Protein AF-A0A6A3BCI0-F1 (afdb_monomer_lite)

Sequence (74 aa):
MDSFSTGSSGTGPPQFSTDEFMDQMKTVRGKCFEKCITKPGSSLSGSESSCISRCVDRYIEATGIAGRALFSSC

Structure (mmCIF, N/CA/C/O backbone):
data_AF-A0A6A3BCI0-F1
#
_entry.id   AF-A0A6A3BCI0-F1
#
loop_
_atom_site.group_PDB
_atom_site.id
_atom_site.type_symbol
_atom_site.label_atom_id
_atom_site.label_alt_id
_atom_site.label_comp_id
_atom_site.label_asym_id
_atom_site.label_entity_id
_atom_site.label_seq_id
_atom_site.pdbx_PDB_ins_code
_atom_site.Cartn_x
_atom_site.Cartn_y
_atom_site.Cartn_z
_atom_site.occupancy
_atom_site.B_iso_or_equiv
_atom_site.auth_seq_id
_atom_site.auth_comp_id
_atom_site.auth_asym_id
_atom_site.auth_atom_id
_atom_site.pdbx_PDB_model_num
ATOM 1 N N . MET A 1 1 ? 48.958 2.777 29.949 1.00 63.03 1 MET A N 1
ATOM 2 C CA . MET A 1 1 ? 48.385 4.124 29.763 1.00 63.03 1 MET A CA 1
ATOM 3 C C . MET A 1 1 ? 48.778 4.544 28.354 1.00 63.03 1 MET A C 1
ATOM 5 O O . MET A 1 1 ? 49.950 4.402 28.050 1.00 63.03 1 MET A O 1
ATOM 9 N N . ASP A 1 2 ? 47.893 4.827 27.400 1.00 45.97 2 ASP A N 1
ATOM 10 C CA . ASP A 1 2 ? 46.536 5.370 27.471 1.00 45.97 2 ASP A CA 1
ATOM 11 C C . ASP A 1 2 ? 45.622 4.771 26.382 1.00 45.97 2 ASP A C 1
ATOM 13 O O . ASP A 1 2 ? 46.062 4.453 25.282 1.00 45.97 2 ASP A O 1
ATOM 17 N N . SER A 1 3 ? 44.348 4.624 26.750 1.00 52.84 3 SER A N 1
ATOM 18 C CA . SER A 1 3 ? 43.139 4.831 25.944 1.00 52.84 3 SER A CA 1
ATOM 19 C C . SER A 1 3 ? 43.161 4.534 24.437 1.00 52.84 3 SER A C 1
ATOM 21 O O . SER A 1 3 ? 43.533 5.381 23.635 1.00 52.84 3 SER A O 1
ATOM 23 N N . PHE A 1 4 ? 42.493 3.453 24.035 1.00 51.06 4 PHE A N 1
ATOM 24 C CA . PHE A 1 4 ? 41.156 3.612 23.453 1.00 51.06 4 PHE A CA 1
ATOM 25 C C . PHE A 1 4 ? 40.345 2.319 23.582 1.00 51.06 4 PHE A C 1
ATOM 27 O O . PHE A 1 4 ? 40.859 1.204 23.583 1.00 51.06 4 PHE A O 1
ATOM 34 N N . SER A 1 5 ? 39.060 2.540 23.799 1.00 54.19 5 SER A N 1
ATOM 35 C CA . SER A 1 5 ? 38.042 1.634 24.290 1.00 54.19 5 SER A CA 1
ATOM 36 C C . SER A 1 5 ? 37.844 0.363 23.469 1.00 54.19 5 SER A C 1
ATOM 38 O O . SER A 1 5 ? 37.792 0.391 22.244 1.00 54.19 5 SER A O 1
ATOM 40 N N . THR A 1 6 ? 37.657 -0.724 24.215 1.00 57.25 6 THR A N 1
ATOM 41 C CA . THR A 1 6 ? 36.710 -1.818 23.981 1.00 57.25 6 THR A CA 1
ATOM 42 C C . THR A 1 6 ? 36.383 -2.111 22.521 1.00 57.25 6 THR A C 1
ATOM 44 O O . THR A 1 6 ? 35.544 -1.462 21.899 1.00 57.25 6 THR A O 1
ATOM 47 N N . GLY A 1 7 ? 36.980 -3.192 22.021 1.00 59.53 7 GLY A N 1
ATOM 48 C CA . GLY A 1 7 ? 36.466 -3.889 20.858 1.00 59.53 7 GLY A CA 1
ATOM 49 C C . GLY A 1 7 ? 34.976 -4.182 21.024 1.00 59.53 7 GLY A C 1
ATOM 50 O O . GLY A 1 7 ? 34.533 -4.831 21.968 1.00 59.53 7 GLY A O 1
ATOM 51 N N . SER A 1 8 ? 34.197 -3.701 20.075 1.00 47.38 8 SER A N 1
ATOM 52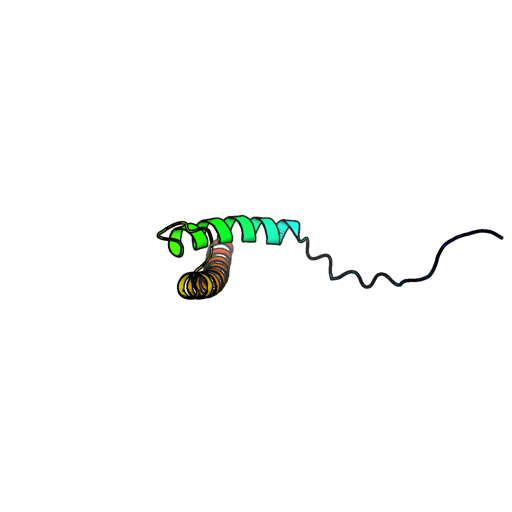 C CA . SER A 1 8 ? 32.965 -4.340 19.653 1.00 47.38 8 SER A CA 1
ATOM 53 C C . SER A 1 8 ? 32.922 -4.127 18.160 1.00 47.38 8 SER A C 1
ATOM 55 O O . SER A 1 8 ? 32.582 -3.053 17.672 1.00 47.38 8 SER A O 1
ATOM 57 N N . SER A 1 9 ? 33.409 -5.145 17.457 1.00 48.75 9 SER A N 1
ATOM 58 C CA . SER A 1 9 ? 33.262 -5.323 16.026 1.00 48.75 9 SER A CA 1
ATOM 59 C C . SER A 1 9 ? 31.853 -4.899 15.636 1.00 48.75 9 SER A C 1
ATOM 61 O O . SER A 1 9 ? 30.877 -5.536 16.026 1.00 48.75 9 SER A O 1
ATOM 63 N N . GLY A 1 10 ? 31.755 -3.774 14.933 1.00 50.62 10 GLY A N 1
ATOM 64 C CA . GLY A 1 10 ? 30.504 -3.271 14.403 1.00 50.62 10 GLY A CA 1
ATOM 65 C C . GLY A 1 10 ? 29.992 -4.219 13.330 1.00 50.62 10 GLY A C 1
ATOM 66 O O . GLY A 1 10 ? 30.156 -3.960 12.145 1.00 50.62 10 GLY A O 1
ATOM 67 N N . THR A 1 11 ? 29.322 -5.294 13.729 1.00 46.75 11 THR A N 1
ATOM 68 C CA . THR A 1 11 ? 28.225 -5.863 12.947 1.00 46.75 11 THR A CA 1
ATOM 69 C C . THR A 1 11 ? 27.057 -4.890 13.047 1.00 46.75 11 THR A C 1
ATOM 71 O O . THR A 1 11 ? 26.077 -5.128 13.749 1.00 46.75 11 THR A O 1
ATOM 74 N N . GLY A 1 12 ? 27.201 -3.735 12.396 1.00 49.97 12 GLY A N 1
ATOM 75 C CA . GLY A 1 12 ? 26.044 -2.937 12.031 1.00 49.97 12 GLY A CA 1
ATOM 76 C C . GLY A 1 12 ? 25.202 -3.750 11.041 1.00 49.97 12 GLY A C 1
ATOM 77 O O . GLY A 1 12 ? 25.777 -4.489 10.234 1.00 49.97 12 GLY A O 1
ATOM 78 N N . PRO A 1 13 ? 23.862 -3.666 11.091 1.00 60.47 13 PRO A N 1
ATOM 79 C CA . PRO A 1 13 ? 23.036 -4.187 10.008 1.00 60.47 13 PRO A CA 1
ATOM 80 C C . PRO A 1 13 ? 23.522 -3.588 8.676 1.00 60.47 13 PRO A C 1
ATOM 82 O O . PRO A 1 13 ? 24.065 -2.477 8.679 1.00 60.47 13 PRO A O 1
ATOM 85 N N . PRO A 1 14 ? 23.378 -4.303 7.546 1.00 53.47 14 PRO A N 1
ATOM 86 C CA . PRO A 1 14 ? 23.810 -3.789 6.253 1.00 53.47 14 PRO A CA 1
ATOM 87 C C . PRO A 1 14 ? 23.214 -2.391 6.050 1.00 53.47 14 PRO A C 1
ATOM 89 O O . PRO A 1 14 ? 22.008 -2.207 6.203 1.00 53.47 14 PRO A O 1
ATOM 92 N N . GLN A 1 15 ? 24.071 -1.410 5.749 1.00 51.62 15 GLN A N 1
ATOM 93 C CA . GLN A 1 15 ? 23.709 -0.043 5.355 1.00 51.62 15 GLN A CA 1
ATOM 94 C C . GLN A 1 15 ? 23.004 -0.077 3.986 1.00 51.62 15 GLN A C 1
ATOM 96 O O . GLN A 1 15 ? 23.520 0.402 2.982 1.00 51.62 15 GLN A O 1
ATOM 101 N N . PHE A 1 16 ? 21.837 -0.713 3.917 1.00 58.16 16 PHE A N 1
ATOM 102 C CA . PHE A 1 16 ? 20.851 -0.465 2.880 1.00 58.16 16 PHE A CA 1
ATOM 103 C C . PHE A 1 16 ? 20.099 0.769 3.366 1.00 58.16 16 PHE A C 1
ATOM 105 O O . PHE A 1 16 ? 19.299 0.649 4.292 1.00 58.16 16 PHE A O 1
ATOM 112 N N . SER A 1 17 ? 20.479 1.951 2.866 1.00 61.22 17 SER A N 1
ATOM 113 C CA . SER A 1 17 ? 20.006 3.261 3.333 1.00 61.22 17 SER A CA 1
ATOM 114 C C . SER A 1 17 ? 18.542 3.217 3.755 1.00 61.22 17 SER A C 1
ATOM 116 O O . SER A 1 17 ? 17.638 3.180 2.920 1.00 61.22 17 SER A O 1
ATOM 118 N N . THR A 1 18 ? 18.303 3.226 5.067 1.00 71.25 18 THR A N 1
ATOM 119 C CA . THR A 1 18 ? 16.948 3.216 5.624 1.00 71.25 18 THR A CA 1
ATOM 120 C C . THR A 1 18 ? 16.142 4.411 5.134 1.00 71.25 18 THR A C 1
ATOM 122 O O . THR A 1 18 ? 14.929 4.305 5.052 1.00 71.25 18 THR A O 1
ATOM 125 N N . ASP A 1 19 ? 16.800 5.504 4.743 1.00 73.06 19 ASP A N 1
ATOM 126 C CA . ASP A 1 19 ? 16.182 6.684 4.136 1.00 73.06 19 ASP A CA 1
ATOM 127 C C . ASP A 1 19 ? 15.407 6.387 2.844 1.00 73.06 19 ASP A C 1
ATOM 129 O O . ASP A 1 19 ? 14.284 6.862 2.688 1.00 73.06 19 ASP A O 1
ATOM 133 N N . GLU A 1 20 ? 15.943 5.557 1.943 1.00 78.44 20 GLU A N 1
ATOM 134 C CA . GLU A 1 20 ? 15.282 5.262 0.661 1.00 78.44 20 GLU A CA 1
ATOM 135 C C . GLU A 1 20 ? 14.040 4.388 0.874 1.00 78.44 20 GLU A C 1
ATOM 137 O O . GLU A 1 20 ? 12.951 4.646 0.354 1.00 78.44 20 GLU A O 1
ATOM 142 N N . PHE A 1 21 ? 14.173 3.393 1.749 1.00 81.06 21 PHE A N 1
ATOM 143 C CA . PHE A 1 21 ? 13.053 2.563 2.172 1.00 81.06 21 PHE A CA 1
ATOM 144 C C . PHE A 1 21 ? 12.009 3.358 2.971 1.00 81.06 21 PHE A C 1
ATOM 146 O O . PHE A 1 21 ? 10.808 3.127 2.823 1.00 81.06 21 PHE A O 1
ATOM 153 N N . MET A 1 22 ? 12.434 4.312 3.804 1.00 83.00 22 MET A N 1
ATOM 154 C CA . MET A 1 22 ? 11.528 5.160 4.577 1.00 83.00 22 MET A CA 1
ATOM 155 C C . MET A 1 22 ? 10.683 6.068 3.682 1.00 83.00 22 MET A C 1
ATOM 157 O O . MET A 1 22 ? 9.498 6.247 3.976 1.00 83.00 22 MET A O 1
ATOM 161 N N . ASP A 1 23 ? 11.237 6.600 2.591 1.00 86.19 23 ASP A N 1
ATOM 162 C CA . ASP A 1 23 ? 10.473 7.400 1.627 1.00 86.19 23 ASP A CA 1
ATOM 163 C C . ASP A 1 23 ? 9.374 6.569 0.940 1.00 86.19 23 ASP A C 1
ATOM 165 O O . ASP A 1 23 ? 8.191 6.942 0.947 1.00 86.19 23 ASP A O 1
ATOM 169 N N . GLN A 1 24 ? 9.720 5.364 0.477 1.00 84.00 24 GLN A N 1
ATOM 170 C CA . GLN A 1 24 ? 8.736 4.401 -0.024 1.00 84.00 24 GLN A CA 1
ATOM 171 C C . GLN A 1 24 ? 7.672 4.085 1.029 1.00 84.00 24 GLN A C 1
ATOM 173 O O . GLN A 1 24 ? 6.473 4.144 0.742 1.00 84.00 24 GLN A O 1
A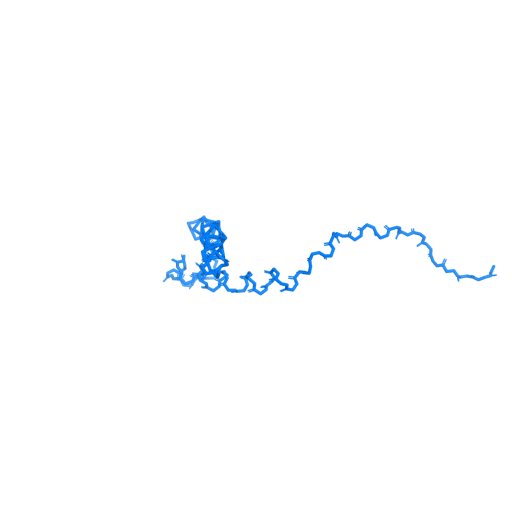TOM 178 N N . MET A 1 25 ? 8.084 3.808 2.265 1.00 86.75 25 MET A N 1
ATOM 179 C CA . MET A 1 25 ? 7.173 3.498 3.364 1.00 86.75 25 MET A CA 1
ATOM 180 C C . MET A 1 25 ? 6.253 4.668 3.712 1.00 86.75 25 MET A C 1
ATOM 182 O O . MET A 1 25 ? 5.104 4.445 4.095 1.00 86.75 25 MET A O 1
ATOM 186 N N . LYS A 1 26 ? 6.693 5.918 3.547 1.00 90.12 26 LYS A N 1
ATOM 187 C CA . LYS A 1 26 ? 5.849 7.104 3.737 1.00 90.12 26 LYS A CA 1
ATOM 188 C C . LYS A 1 26 ? 4.730 7.157 2.698 1.00 90.12 26 LYS A C 1
ATOM 190 O O . LYS A 1 26 ? 3.576 7.405 3.057 1.00 90.12 26 LYS A O 1
ATOM 195 N N . THR A 1 27 ? 5.050 6.856 1.443 1.00 90.31 27 THR A N 1
ATOM 196 C CA . THR A 1 27 ? 4.069 6.796 0.350 1.00 90.31 27 THR A CA 1
ATOM 197 C C . THR A 1 27 ? 3.101 5.626 0.524 1.00 90.31 27 THR A C 1
ATOM 199 O O . THR A 1 27 ? 1.882 5.820 0.478 1.00 90.31 27 THR A O 1
ATOM 202 N N . VAL A 1 28 ? 3.625 4.428 0.801 1.00 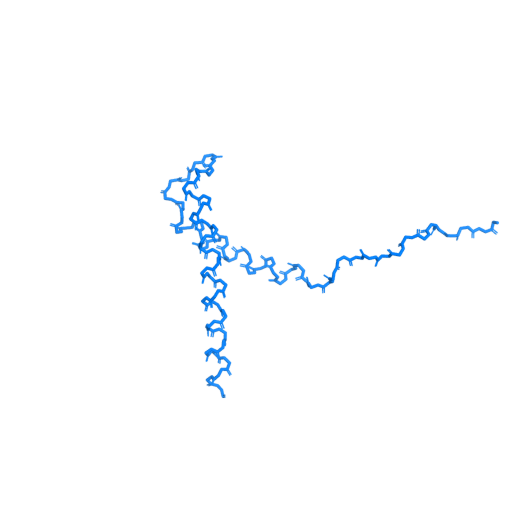92.81 28 VAL A N 1
ATOM 203 C CA . VAL A 1 28 ? 2.837 3.217 1.082 1.00 92.81 28 VAL A CA 1
ATOM 204 C C . VAL A 1 28 ? 1.881 3.459 2.243 1.00 92.81 28 VAL A C 1
ATOM 206 O O . VAL A 1 28 ? 0.689 3.180 2.125 1.00 92.81 28 VAL A O 1
ATOM 209 N N . ARG A 1 29 ? 2.377 4.035 3.346 1.00 90.62 29 ARG A N 1
ATOM 210 C CA . ARG A 1 29 ? 1.564 4.390 4.513 1.00 90.62 29 ARG A CA 1
ATOM 211 C C . ARG A 1 29 ? 0.388 5.271 4.106 1.00 90.62 29 ARG A C 1
ATOM 213 O O . ARG A 1 29 ? -0.733 4.962 4.485 1.00 90.62 29 ARG A O 1
ATOM 220 N N . GLY A 1 30 ? 0.622 6.330 3.330 1.00 91.94 30 GLY A N 1
ATOM 221 C CA . GLY A 1 30 ? -0.446 7.226 2.876 1.00 91.94 30 GLY A CA 1
ATOM 222 C C . GLY A 1 30 ? -1.504 6.504 2.038 1.00 91.94 30 GLY A C 1
ATOM 223 O O . GLY A 1 30 ? -2.696 6.598 2.327 1.00 91.94 30 GLY A O 1
ATOM 224 N N . LYS A 1 31 ? -1.073 5.719 1.045 1.00 92.88 31 LYS A N 1
ATOM 225 C CA . LYS A 1 31 ? -1.977 4.9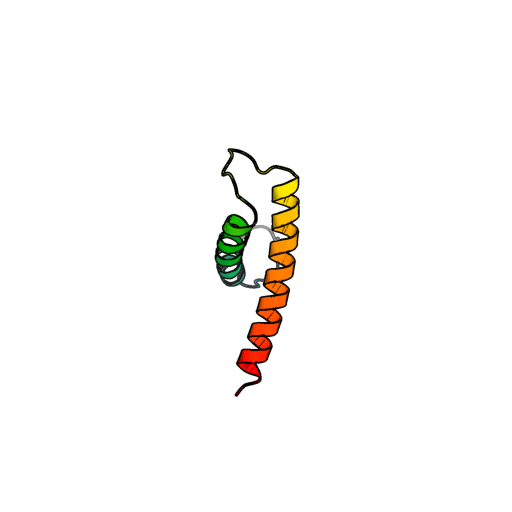87 0.143 1.00 92.88 31 LYS A CA 1
ATOM 226 C C . LYS A 1 31 ? -2.773 3.900 0.860 1.00 92.88 31 LYS A C 1
ATOM 228 O O . LYS A 1 31 ? -3.983 3.795 0.667 1.00 92.88 31 LYS A O 1
ATOM 233 N N . CYS A 1 32 ? -2.112 3.104 1.693 1.00 94.25 32 CYS A N 1
ATOM 234 C CA . CYS A 1 32 ? -2.764 2.023 2.419 1.00 94.25 32 CYS A CA 1
ATOM 235 C C . CYS A 1 32 ? -3.674 2.535 3.530 1.00 94.25 32 CYS A C 1
ATOM 237 O O . CYS A 1 32 ? -4.729 1.947 3.751 1.00 94.25 32 CYS A O 1
ATOM 239 N N . PHE A 1 33 ? -3.330 3.647 4.182 1.00 92.06 33 PHE A N 1
ATOM 240 C CA . PHE A 1 33 ? -4.208 4.272 5.167 1.00 92.06 33 PHE A CA 1
ATOM 241 C C . PHE A 1 33 ? -5.507 4.767 4.519 1.00 92.06 33 PHE A C 1
ATOM 243 O O . PHE A 1 33 ? -6.582 4.405 4.979 1.00 92.06 33 PHE A O 1
ATOM 250 N N . GLU A 1 34 ? -5.428 5.496 3.403 1.00 91.56 34 GLU A N 1
ATOM 251 C CA . GLU A 1 34 ? -6.614 5.981 2.677 1.00 91.56 34 GLU A CA 1
ATOM 252 C C . GLU A 1 34 ? -7.526 4.837 2.195 1.00 91.56 34 GLU A C 1
ATOM 254 O O . GLU A 1 34 ? -8.748 4.970 2.178 1.00 91.56 34 GLU A O 1
ATOM 259 N N . LYS A 1 35 ? -6.945 3.689 1.820 1.00 91.50 35 LYS A N 1
ATOM 260 C CA . LYS A 1 35 ? -7.710 2.521 1.359 1.00 91.50 35 LYS A CA 1
ATOM 261 C C . LYS A 1 35 ? -8.298 1.675 2.480 1.00 91.50 35 LYS A C 1
ATOM 263 O O . LYS A 1 35 ? -9.402 1.161 2.319 1.00 91.50 35 LYS A O 1
ATOM 268 N N . CYS A 1 36 ? -7.562 1.485 3.569 1.00 93.00 36 CYS A N 1
ATOM 269 C CA . CYS A 1 36 ? -7.948 0.557 4.627 1.00 93.00 36 CYS A CA 1
ATOM 270 C C . CYS A 1 36 ? -8.697 1.228 5.782 1.00 93.00 36 CYS A C 1
ATOM 272 O O . CYS A 1 36 ? -9.478 0.553 6.450 1.00 93.00 36 CYS A O 1
ATOM 274 N N . ILE A 1 37 ? -8.499 2.529 6.012 1.00 90.94 37 ILE A N 1
ATOM 275 C CA . ILE A 1 37 ? -9.075 3.261 7.146 1.00 90.94 37 ILE A CA 1
ATOM 276 C C . ILE A 1 37 ? -10.253 4.103 6.666 1.00 90.94 37 ILE A C 1
ATOM 278 O O . ILE A 1 37 ? -10.101 5.229 6.200 1.00 90.94 37 ILE A O 1
ATOM 282 N N . THR A 1 38 ? -11.457 3.543 6.786 1.00 85.38 38 THR A N 1
ATOM 283 C CA . THR A 1 38 ? -12.711 4.218 6.393 1.00 85.38 38 THR A CA 1
ATOM 284 C C . THR A 1 38 ? -13.305 5.082 7.506 1.00 85.38 38 THR A C 1
ATOM 286 O O . THR A 1 38 ? -14.064 6.011 7.233 1.00 85.38 38 THR A O 1
ATOM 289 N N . LYS A 1 39 ? -12.963 4.793 8.767 1.00 82.38 39 LYS A N 1
ATOM 290 C CA . LYS A 1 39 ? -13.281 5.619 9.934 1.00 82.38 39 LYS A CA 1
ATOM 291 C C . LYS A 1 39 ? -12.029 5.740 10.802 1.00 82.38 39 LYS A C 1
ATOM 293 O O . LYS A 1 39 ? -11.649 4.746 11.413 1.00 82.38 39 LYS A O 1
ATOM 298 N N . PRO A 1 40 ? -11.398 6.921 10.887 1.00 77.75 40 PRO A N 1
ATOM 299 C CA . PRO A 1 40 ? -10.241 7.098 11.750 1.00 77.75 40 PRO A CA 1
ATOM 300 C C . PRO A 1 40 ? -10.676 6.960 13.214 1.00 77.75 40 PRO A C 1
ATOM 302 O O . PRO A 1 40 ? -11.418 7.792 13.736 1.00 77.75 40 PRO A O 1
ATOM 305 N N . GLY A 1 41 ? -10.251 5.877 13.859 1.00 78.62 41 GLY A N 1
ATOM 306 C CA . GLY A 1 41 ? -10.403 5.651 15.294 1.00 78.62 41 GLY A CA 1
ATOM 307 C C . GLY A 1 41 ? -9.072 5.806 16.025 1.00 78.62 41 GLY A C 1
ATOM 308 O O . GLY A 1 41 ? -8.009 5.876 15.411 1.00 78.62 41 GLY A O 1
ATOM 309 N N . SER A 1 42 ? -9.112 5.805 17.356 1.00 79.38 42 SER A N 1
ATOM 310 C CA . SER A 1 42 ? -7.901 5.845 18.192 1.00 79.38 42 SER A CA 1
ATOM 311 C C . SER A 1 42 ? -7.072 4.556 18.125 1.00 79.38 42 SER A C 1
ATOM 313 O O . SER A 1 42 ? -5.997 4.472 18.714 1.00 79.38 42 SER A O 1
ATOM 315 N N . SER A 1 43 ? -7.577 3.513 17.466 1.00 81.69 43 SER A N 1
ATOM 316 C CA . SER A 1 43 ? -6.920 2.214 17.353 1.00 81.69 43 SER A CA 1
ATOM 317 C C . SER A 1 43 ? -7.316 1.532 16.053 1.00 81.69 43 SER A C 1
ATOM 319 O O . SER A 1 43 ? -8.451 1.662 15.603 1.00 81.69 43 SER A O 1
ATOM 321 N N . LEU A 1 44 ? -6.370 0.787 15.483 1.00 81.69 44 LEU A N 1
ATOM 322 C CA . LEU A 1 44 ? -6.616 -0.089 14.346 1.00 81.69 44 LEU A CA 1
ATOM 323 C C . LEU A 1 44 ? -7.396 -1.317 14.811 1.00 81.69 44 LEU A C 1
ATOM 325 O O . LEU A 1 44 ? -6.942 -2.060 15.683 1.00 81.69 44 LEU A O 1
ATOM 329 N N . SER A 1 45 ? -8.549 -1.550 14.202 1.00 84.06 45 SER A N 1
ATOM 330 C CA . SER A 1 45 ? -9.280 -2.803 14.320 1.00 84.06 45 SER A CA 1
ATOM 331 C C . SER A 1 45 ? -8.518 -3.931 13.618 1.00 84.06 45 SER A C 1
ATOM 333 O O . SER A 1 45 ? -7.758 -3.702 12.674 1.00 84.06 45 SER A O 1
ATOM 335 N N . GLY A 1 46 ? -8.741 -5.181 14.031 1.00 89.56 46 GLY A N 1
ATOM 336 C CA . GLY A 1 46 ? -8.081 -6.347 13.424 1.00 89.56 46 GLY A CA 1
ATOM 337 C C . GLY A 1 46 ? -8.314 -6.466 11.910 1.00 89.56 46 GLY A C 1
ATOM 338 O O . GLY A 1 46 ? -7.449 -6.935 11.174 1.00 89.56 46 GLY A O 1
ATOM 339 N N . SER A 1 47 ? -9.453 -5.977 11.417 1.00 89.00 47 SER A N 1
ATOM 340 C CA . SER A 1 47 ? -9.740 -5.915 9.979 1.00 89.00 47 SER A CA 1
ATOM 341 C C . SER A 1 47 ? -8.864 -4.891 9.249 1.00 89.00 47 SER A C 1
ATOM 343 O O . SER A 1 47 ? -8.435 -5.138 8.122 1.00 89.00 47 SER A O 1
ATOM 345 N N . GLU A 1 48 ? -8.574 -3.758 9.889 1.00 91.00 48 GLU A N 1
ATOM 346 C CA . GLU A 1 48 ? -7.751 -2.685 9.326 1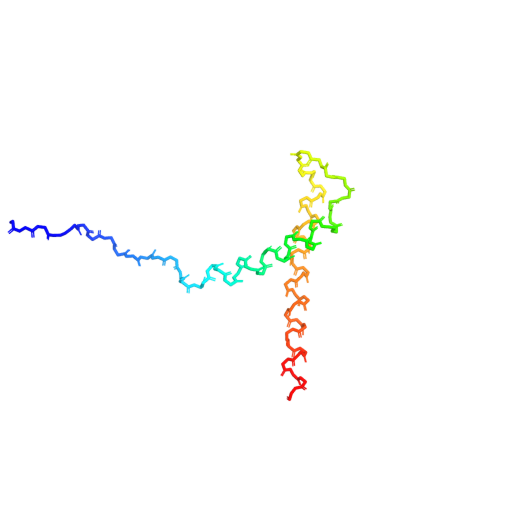.00 91.00 48 GLU A CA 1
ATOM 347 C C . GLU A 1 48 ? -6.280 -3.094 9.287 1.00 91.00 48 GLU A C 1
ATOM 349 O O . GLU A 1 48 ? -5.621 -2.895 8.268 1.00 91.00 48 GLU A O 1
ATOM 354 N N . SER A 1 49 ? -5.777 -3.751 10.338 1.00 90.31 49 SER A N 1
ATOM 355 C CA . SER A 1 49 ? -4.407 -4.276 10.343 1.00 90.31 49 SER A CA 1
ATOM 356 C C . SER A 1 49 ? -4.201 -5.328 9.249 1.00 90.31 49 SER A C 1
ATOM 358 O O . SER A 1 49 ? -3.241 -5.244 8.485 1.00 90.31 49 SER A O 1
ATOM 360 N N . SER A 1 50 ? -5.147 -6.260 9.095 1.00 94.19 50 SER A N 1
ATOM 361 C CA . SER A 1 50 ? -5.103 -7.275 8.036 1.00 94.19 50 SER A CA 1
ATOM 362 C C . SER A 1 50 ? -5.206 -6.660 6.633 1.00 94.19 50 SER A C 1
ATOM 364 O O . SER A 1 50 ? -4.540 -7.116 5.701 1.00 94.19 50 SER A O 1
ATOM 366 N N . CYS A 1 51 ? -6.010 -5.603 6.469 1.00 94.38 51 CYS A N 1
ATOM 367 C CA . CYS A 1 51 ? -6.080 -4.844 5.220 1.00 94.38 51 CYS A CA 1
ATOM 368 C C . CYS A 1 51 ? -4.740 -4.177 4.893 1.00 94.38 51 CYS A C 1
ATOM 370 O O . CYS A 1 51 ? -4.259 -4.306 3.767 1.00 94.38 51 CYS A O 1
ATOM 372 N N . ILE A 1 52 ? -4.117 -3.511 5.871 1.00 93.44 52 ILE A N 1
ATOM 373 C CA . ILE A 1 52 ? -2.841 -2.814 5.683 1.00 93.44 52 ILE A CA 1
ATOM 374 C C . ILE A 1 52 ? -1.750 -3.799 5.268 1.00 93.44 52 ILE A C 1
ATOM 376 O O . ILE A 1 52 ? -1.067 -3.528 4.285 1.00 93.44 52 ILE A O 1
ATOM 380 N N . SER A 1 53 ? -1.622 -4.950 5.938 1.00 93.56 53 SER A N 1
ATOM 381 C CA . SER A 1 53 ? -0.642 -5.978 5.553 1.00 93.56 53 SER A CA 1
ATOM 382 C C . SER A 1 53 ? -0.793 -6.369 4.083 1.00 93.56 53 SER A C 1
ATOM 384 O O . SER A 1 53 ? 0.157 -6.265 3.313 1.00 93.56 53 SER A O 1
ATOM 386 N N . ARG A 1 54 ? -2.020 -6.694 3.655 1.00 95.38 54 ARG A N 1
ATOM 387 C CA . ARG A 1 54 ? -2.301 -7.045 2.253 1.00 95.38 54 ARG A CA 1
ATOM 388 C C . ARG A 1 54 ? -2.040 -5.891 1.288 1.00 95.38 54 ARG A C 1
ATOM 390 O O . ARG A 1 54 ? -1.595 -6.124 0.168 1.00 95.38 54 ARG A O 1
ATOM 397 N N . CYS A 1 55 ? -2.339 -4.660 1.690 1.00 95.31 55 CYS A N 1
ATOM 398 C CA . CYS A 1 55 ? -2.117 -3.482 0.862 1.00 95.31 55 CYS A CA 1
ATOM 399 C C . CYS A 1 55 ? -0.628 -3.257 0.585 1.00 95.31 55 CYS A C 1
ATOM 401 O O . CYS A 1 55 ? -0.255 -3.013 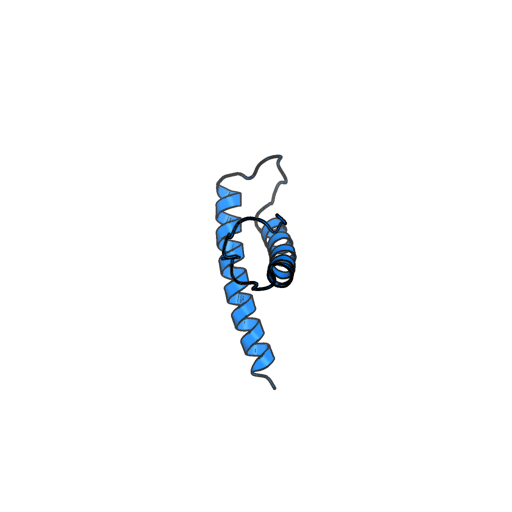-0.561 1.00 95.31 55 CYS A O 1
ATOM 403 N N . VAL A 1 56 ? 0.217 -3.385 1.611 1.00 93.94 56 VAL A N 1
ATOM 404 C CA . VAL A 1 56 ? 1.671 -3.221 1.489 1.00 93.94 56 VAL A CA 1
ATOM 405 C C . VAL A 1 56 ? 2.248 -4.261 0.526 1.00 93.94 56 VAL A C 1
ATOM 407 O O . VAL A 1 56 ? 2.938 -3.881 -0.420 1.00 93.94 56 VAL A O 1
ATOM 410 N N . ASP A 1 57 ? 1.903 -5.543 0.695 1.00 93.25 57 ASP A N 1
ATOM 411 C CA . ASP A 1 57 ? 2.349 -6.624 -0.200 1.00 93.25 57 ASP A CA 1
ATOM 412 C C . ASP A 1 57 ? 1.994 -6.337 -1.667 1.00 93.25 57 ASP A C 1
ATOM 414 O O . ASP A 1 57 ? 2.839 -6.418 -2.562 1.00 93.25 57 ASP A O 1
ATOM 418 N N . ARG A 1 58 ? 0.741 -5.938 -1.925 1.00 93.56 58 ARG A N 1
ATOM 419 C CA . ARG A 1 58 ? 0.273 -5.607 -3.281 1.00 93.56 58 ARG A CA 1
ATOM 420 C C . ARG A 1 58 ? 0.950 -4.366 -3.848 1.00 93.56 58 ARG A C 1
ATOM 422 O O . ARG A 1 58 ? 1.218 -4.319 -5.046 1.00 93.56 58 ARG A O 1
ATOM 429 N N . TYR A 1 59 ? 1.225 -3.365 -3.017 1.00 92.44 59 TYR A N 1
ATOM 430 C CA . TYR A 1 59 ? 1.882 -2.137 -3.453 1.00 92.44 59 TYR A CA 1
ATOM 431 C C . TYR A 1 59 ? 3.315 -2.399 -3.919 1.00 92.44 59 TYR A C 1
ATOM 433 O O . TYR A 1 59 ? 3.728 -1.878 -4.956 1.00 92.44 59 TYR A O 1
ATOM 441 N N . ILE A 1 60 ? 4.070 -3.211 -3.176 1.00 90.50 60 ILE A N 1
ATOM 442 C CA . ILE A 1 60 ? 5.453 -3.560 -3.523 1.00 90.50 60 ILE A CA 1
ATOM 443 C C . ILE A 1 60 ? 5.477 -4.338 -4.845 1.00 90.50 60 ILE A C 1
ATOM 445 O O . ILE A 1 60 ? 6.250 -4.002 -5.742 1.00 90.50 60 ILE A O 1
ATOM 449 N N . GLU A 1 61 ? 4.581 -5.316 -5.008 1.00 91.62 61 GLU A N 1
ATOM 450 C CA . GLU A 1 61 ? 4.442 -6.088 -6.249 1.00 91.62 61 GLU A CA 1
ATOM 451 C C . GLU A 1 61 ? 4.107 -5.184 -7.447 1.00 91.62 61 GLU A C 1
ATOM 453 O O . GLU A 1 61 ? 4.789 -5.226 -8.476 1.00 91.62 61 GLU A O 1
ATOM 458 N N . ALA A 1 62 ? 3.108 -4.310 -7.294 1.00 90.62 62 ALA A N 1
ATOM 459 C CA . ALA A 1 62 ? 2.693 -3.367 -8.328 1.00 90.62 62 ALA A CA 1
ATOM 460 C C . ALA A 1 62 ? 3.811 -2.382 -8.693 1.00 90.62 62 ALA A C 1
ATOM 462 O O . ALA A 1 62 ? 4.049 -2.129 -9.874 1.00 90.62 62 ALA A O 1
ATOM 463 N N . THR A 1 63 ? 4.535 -1.867 -7.699 1.00 88.75 63 THR A N 1
ATOM 464 C CA . THR A 1 63 ? 5.668 -0.958 -7.912 1.00 88.75 63 THR A CA 1
ATOM 465 C C . THR A 1 63 ? 6.818 -1.667 -8.624 1.00 88.75 63 THR A C 1
ATOM 467 O O . THR A 1 63 ? 7.443 -1.083 -9.505 1.00 88.75 63 THR A O 1
ATOM 470 N N . GLY A 1 64 ? 7.056 -2.946 -8.326 1.00 88.38 64 GLY A N 1
ATOM 471 C CA . GLY A 1 64 ? 8.031 -3.765 -9.044 1.00 88.38 64 GLY A CA 1
ATOM 472 C C . GLY A 1 64 ? 7.663 -3.976 -10.516 1.00 88.38 64 GLY A C 1
ATOM 473 O O . GLY A 1 64 ? 8.536 -3.916 -11.382 1.00 88.38 64 GLY A O 1
ATOM 474 N N . ILE A 1 65 ? 6.380 -4.193 -10.823 1.00 89.94 65 ILE A N 1
ATOM 475 C CA . ILE A 1 65 ? 5.892 -4.306 -12.208 1.00 89.94 65 ILE A CA 1
ATOM 476 C C . ILE A 1 65 ? 6.001 -2.958 -12.926 1.00 89.94 65 ILE A C 1
ATOM 478 O O . ILE A 1 65 ? 6.533 -2.906 -14.033 1.00 89.94 65 ILE A O 1
ATOM 482 N N . ALA A 1 66 ? 5.543 -1.876 -12.293 1.00 86.69 66 ALA A N 1
ATOM 483 C CA . ALA A 1 66 ? 5.600 -0.528 -12.848 1.00 86.69 66 ALA A CA 1
ATOM 484 C C . ALA A 1 66 ? 7.044 -0.100 -13.124 1.00 86.69 66 ALA A C 1
ATOM 486 O O . ALA A 1 66 ? 7.332 0.386 -14.212 1.00 86.69 66 ALA A O 1
ATOM 487 N N . GLY A 1 67 ? 7.964 -0.364 -12.192 1.00 86.38 67 GLY A N 1
ATOM 488 C CA . GLY A 1 67 ? 9.393 -0.141 -12.385 1.00 86.38 67 GLY A CA 1
ATOM 489 C C . GLY A 1 67 ? 9.903 -0.881 -13.617 1.00 86.38 67 GLY A C 1
ATOM 490 O O . GLY A 1 67 ? 10.415 -0.254 -14.537 1.00 86.38 67 GLY A O 1
ATOM 491 N N . ARG A 1 68 ? 9.685 -2.200 -13.710 1.00 85.75 68 ARG A N 1
ATOM 492 C CA . ARG A 1 68 ? 10.106 -2.980 -14.889 1.00 85.75 68 ARG A CA 1
ATOM 493 C C . ARG A 1 68 ? 9.509 -2.459 -16.194 1.00 85.75 68 ARG A C 1
ATOM 495 O O . ARG A 1 68 ? 10.229 -2.382 -17.178 1.00 85.75 68 ARG A O 1
ATOM 502 N N . ALA A 1 69 ? 8.230 -2.096 -16.214 1.00 85.81 69 ALA A N 1
ATOM 503 C CA . ALA A 1 69 ? 7.575 -1.569 -17.409 1.00 85.81 69 ALA A CA 1
ATOM 504 C C . ALA A 1 69 ? 8.156 -0.210 -17.836 1.00 85.81 69 ALA A C 1
ATOM 506 O O . ALA A 1 69 ? 8.394 0.010 -19.023 1.00 85.81 69 ALA A O 1
ATOM 507 N N . LEU A 1 70 ? 8.436 0.670 -16.871 1.00 84.31 70 LEU A N 1
ATOM 508 C CA . LEU A 1 70 ? 9.072 1.965 -17.110 1.00 84.31 70 LEU A CA 1
ATOM 509 C C . LEU A 1 70 ? 10.501 1.800 -17.643 1.00 84.31 70 LEU A C 1
ATOM 511 O O . LEU A 1 70 ? 10.861 2.458 -18.612 1.00 84.31 70 LEU A O 1
ATOM 515 N N . PHE A 1 71 ? 11.293 0.892 -17.067 1.00 75.88 71 PHE A N 1
ATOM 516 C CA . PHE A 1 71 ? 12.672 0.644 -17.505 1.00 75.88 71 PHE A CA 1
ATOM 517 C C . PHE A 1 71 ? 12.774 -0.216 -18.777 1.00 75.88 71 PHE A C 1
ATOM 519 O O . PHE A 1 71 ? 13.788 -0.155 -19.460 1.00 75.88 71 PHE A O 1
ATOM 526 N N . SER A 1 72 ? 11.743 -0.997 -19.115 1.00 70.62 72 SER A N 1
ATOM 527 C CA . SER A 1 72 ? 11.678 -1.812 -20.341 1.00 70.62 72 SER A CA 1
ATOM 528 C C . SER A 1 72 ? 11.190 -1.037 -21.568 1.00 70.62 72 SER A C 1
ATOM 530 O O . SER A 1 72 ? 11.262 -1.571 -22.671 1.00 70.62 72 SER A O 1
ATOM 532 N N . SER A 1 73 ? 10.651 0.172 -21.393 1.00 58.75 73 SER A N 1
ATOM 533 C CA . SER A 1 73 ? 10.124 0.997 -22.493 1.00 58.75 73 SER A CA 1
ATOM 534 C C . SER A 1 73 ? 11.152 2.002 -23.041 1.00 58.75 73 SER A C 1
ATOM 536 O O . SER A 1 73 ? 10.760 2.964 -23.700 1.00 58.75 73 SER A O 1
ATOM 538 N N . CYS A 1 74 ? 12.443 1.795 -22.753 1.00 49.50 74 CYS A N 1
ATOM 539 C CA . CYS A 1 74 ? 13.580 2.543 -23.297 1.00 49.50 74 CYS A CA 1
ATOM 540 C C . CYS A 1 74 ? 14.382 1.640 -24.240 1.00 49.50 74 CYS A C 1
ATOM 542 O O . CYS A 1 74 ? 14.642 0.482 -23.836 1.00 49.50 74 CYS A O 1
#

pLDDT: mean 78.81, std 15.92, range [45.97, 95.38]

Organism: Hibiscus syriacus (NCBI:txid106335)

Radius of gyration: 20.01 Å; chains: 1; bounding box: 62×15×53 Å

Foldseek 3Di:
DDDDDDDDPPPDPPPPPVVVVVVVVVVLCVVLCVVLPPDDDPDDDPSSVVSSVVSSVVVVVVVVVVVCVVVVVD

Secondary structure (DSSP, 8-state):
-----------PPP---HHHHHHHHHHHHHHHHHHH-SS--SS--HHHHHHHHHHHHHHHHHHHHHHHHHHHT-

InterPro domains:
  IPR004217 Tim10-like [PF02953] (19-70)
  IPR035427 Tim10-like domain superfamily [G3DSA:1.10.287.810] (15-72)
  IPR035427 Tim10-like domain superfamily [SSF144122] (19-70)